Protein AF-A0A7V5YRC5-F1 (afdb_monomer_lite)

Foldseek 3Di:
DALLVVLQVLLCVLQVHPPDDFDLAADLVNDPPSDPVSLVVSLVCLCVVLVQDQDPVNSPVDGGPNSVSVSSVVRSVVVVVVVD

Structure (mmCIF, N/CA/C/O backbone):
data_AF-A0A7V5YRC5-F1
#
_entry.id   AF-A0A7V5YRC5-F1
#
loop_
_atom_site.group_PDB
_atom_site.id
_atom_site.type_symbol
_atom_site.label_atom_id
_atom_site.label_alt_id
_atom_site.label_comp_id
_atom_site.label_asym_id
_atom_site.label_entity_id
_atom_site.label_seq_id
_atom_site.pdbx_PDB_ins_code
_atom_site.Cartn_x
_atom_site.Cartn_y
_atom_site.Cartn_z
_atom_site.occupancy
_atom_site.B_iso_or_equiv
_atom_site.auth_seq_id
_atom_site.auth_comp_id
_atom_site.auth_asym_id
_atom_site.auth_atom_id
_atom_site.pdbx_PDB_model_num
ATOM 1 N N . MET A 1 1 ? -16.926 -5.041 1.514 1.00 73.38 1 MET A N 1
ATOM 2 C CA . MET A 1 1 ? -15.540 -4.857 1.044 1.00 73.38 1 MET A CA 1
ATOM 3 C C . MET A 1 1 ? -14.605 -5.175 2.193 1.00 73.38 1 MET A C 1
ATOM 5 O O . MET A 1 1 ? -14.823 -4.651 3.280 1.00 73.38 1 MET A O 1
ATOM 9 N N . THR A 1 2 ? -13.645 -6.075 1.992 1.00 91.75 2 THR A N 1
ATOM 10 C CA . THR A 1 2 ? -12.615 -6.403 2.992 1.00 91.75 2 THR A CA 1
ATOM 11 C C . THR A 1 2 ? -11.457 -5.399 2.928 1.00 91.75 2 THR A C 1
ATOM 13 O O . THR A 1 2 ? -11.321 -4.674 1.942 1.00 91.75 2 THR A O 1
ATOM 16 N N . VAL A 1 3 ? -10.609 -5.356 3.966 1.00 92.38 3 VAL A N 1
ATOM 17 C CA . VAL A 1 3 ? -9.376 -4.540 3.948 1.00 92.38 3 VAL A CA 1
ATOM 18 C C . VAL A 1 3 ? -8.488 -4.942 2.772 1.00 92.38 3 VAL A C 1
ATOM 20 O O . VAL A 1 3 ? -8.017 -4.081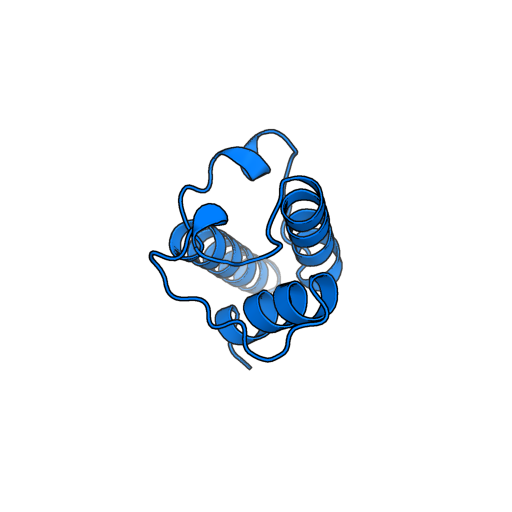 2.044 1.00 92.38 3 VAL A O 1
ATOM 23 N N . GLU A 1 4 ? -8.343 -6.243 2.532 1.00 93.88 4 GLU A N 1
ATOM 24 C CA . GLU A 1 4 ? -7.601 -6.799 1.398 1.00 93.88 4 GLU A CA 1
ATOM 25 C C . GLU A 1 4 ? -8.052 -6.224 0.055 1.00 93.88 4 GLU A C 1
ATOM 27 O O . GLU A 1 4 ? -7.248 -5.649 -0.673 1.00 93.88 4 GLU A O 1
ATOM 32 N N . GLN A 1 5 ? -9.357 -6.293 -0.226 1.00 94.62 5 GLN A N 1
ATOM 33 C CA . GLN A 1 5 ? -9.936 -5.759 -1.459 1.00 94.62 5 GLN A CA 1
ATOM 34 C C . GLN A 1 5 ? -9.682 -4.258 -1.601 1.00 94.62 5 GLN A C 1
ATOM 36 O O . GLN A 1 5 ? -9.472 -3.776 -2.712 1.00 94.62 5 GLN A O 1
ATOM 41 N N . ARG A 1 6 ? -9.697 -3.512 -0.489 1.00 95.12 6 ARG A N 1
ATOM 42 C CA . ARG A 1 6 ? -9.448 -2.070 -0.519 1.00 95.12 6 ARG A CA 1
ATOM 43 C C . ARG A 1 6 ? -7.984 -1.749 -0.810 1.00 95.12 6 ARG A C 1
ATOM 45 O O . ARG A 1 6 ? -7.728 -0.907 -1.661 1.00 95.12 6 ARG A O 1
ATOM 52 N N . LEU A 1 7 ? -7.048 -2.430 -0.151 1.00 95.62 7 LEU A N 1
ATOM 53 C CA . LEU A 1 7 ? -5.615 -2.247 -0.391 1.00 95.62 7 LEU A CA 1
ATOM 54 C C . LEU A 1 7 ? -5.227 -2.657 -1.818 1.00 95.62 7 LEU A C 1
ATOM 56 O O . LEU A 1 7 ? -4.489 -1.938 -2.485 1.00 95.62 7 LEU A O 1
ATOM 60 N N . GLN A 1 8 ? -5.774 -3.772 -2.307 1.00 96.19 8 GLN A N 1
ATOM 61 C CA . GLN A 1 8 ? -5.573 -4.214 -3.684 1.00 96.19 8 GLN A CA 1
ATOM 62 C C . GLN A 1 8 ? -6.101 -3.179 -4.678 1.00 96.19 8 GLN A C 1
ATOM 64 O O . GLN A 1 8 ? -5.397 -2.830 -5.618 1.00 96.19 8 GLN A O 1
ATOM 69 N N . GLN A 1 9 ? -7.302 -2.637 -4.456 1.00 96.75 9 GLN A N 1
ATOM 70 C CA . GLN A 1 9 ? -7.844 -1.576 -5.304 1.00 96.75 9 GLN A CA 1
ATOM 71 C C . GLN A 1 9 ? -6.935 -0.337 -5.330 1.00 96.75 9 GLN A C 1
ATOM 73 O O . GLN A 1 9 ? -6.676 0.193 -6.404 1.00 96.75 9 GLN A O 1
ATOM 78 N N . MET A 1 10 ? -6.421 0.108 -4.179 1.00 96.50 10 MET A N 1
ATOM 79 C CA . MET A 1 10 ? -5.496 1.248 -4.125 1.00 96.50 10 MET A CA 1
ATOM 80 C C . MET A 1 10 ? -4.244 1.004 -4.970 1.00 96.50 10 MET A C 1
ATOM 82 O O . MET A 1 10 ? -3.796 1.908 -5.667 1.00 96.50 10 MET A O 1
ATOM 86 N N . LEU A 1 11 ? -3.689 -0.210 -4.922 1.00 96.56 11 LEU A N 1
ATOM 87 C CA . LEU A 1 11 ? -2.523 -0.559 -5.726 1.00 96.56 11 LEU A CA 1
ATOM 88 C C . LEU A 1 11 ? -2.856 -0.609 -7.226 1.00 96.56 11 LEU A C 1
ATOM 90 O O . LEU A 1 11 ? -2.101 -0.055 -8.018 1.00 96.56 11 LEU A O 1
ATOM 94 N N . ARG A 1 12 ? -3.997 -1.199 -7.608 1.00 97.12 12 ARG A N 1
ATOM 95 C CA . ARG A 1 12 ? -4.480 -1.217 -9.003 1.00 97.12 12 ARG A CA 1
ATOM 96 C C . ARG A 1 12 ? -4.623 0.193 -9.567 1.00 97.12 12 ARG A C 1
ATOM 98 O O . ARG A 1 12 ? -4.146 0.467 -10.658 1.00 97.12 12 ARG A O 1
ATOM 105 N N . GLU A 1 13 ? -5.202 1.105 -8.788 1.00 97.12 13 GLU A N 1
ATOM 106 C CA . GLU A 1 13 ? -5.364 2.513 -9.170 1.00 97.12 13 GLU A CA 1
ATOM 107 C C . GLU A 1 13 ? -4.023 3.257 -9.306 1.00 97.12 13 GLU A C 1
ATOM 109 O O . GLU A 1 13 ? -3.918 4.180 -10.108 1.00 97.12 13 GLU A O 1
ATOM 114 N N . LEU A 1 14 ? -2.997 2.883 -8.532 1.00 96.88 14 LEU A N 1
ATOM 115 C CA . LEU A 1 14 ? -1.654 3.467 -8.644 1.00 96.88 14 LEU A CA 1
ATOM 116 C C . LEU A 1 14 ? -0.870 2.933 -9.848 1.00 96.88 14 LEU A C 1
ATOM 118 O O . LEU A 1 14 ? -0.030 3.654 -10.384 1.00 96.88 14 LEU A O 1
ATOM 122 N N . LEU A 1 15 ? -1.124 1.684 -10.241 1.00 96.75 15 LEU A N 1
ATOM 123 C CA . LEU A 1 15 ? -0.457 1.012 -11.357 1.00 96.75 15 LEU A CA 1
ATOM 124 C C . LEU A 1 15 ? -1.203 1.151 -12.692 1.00 96.75 15 LEU A C 1
ATOM 126 O O . LEU A 1 15 ? -0.617 0.845 -13.725 1.00 96.75 15 LEU A O 1
ATOM 130 N N . ASP A 1 16 ? -2.459 1.610 -12.669 1.00 96.94 16 ASP A N 1
ATOM 131 C CA . ASP A 1 16 ? -3.387 1.551 -13.809 1.00 96.94 16 ASP A CA 1
ATOM 132 C C . ASP A 1 16 ? -3.515 0.115 -14.366 1.00 96.94 16 ASP A C 1
ATOM 134 O O . ASP A 1 16 ? -3.531 -0.118 -15.573 1.00 96.94 16 ASP A O 1
ATOM 138 N N . ASP A 1 17 ? -3.561 -0.871 -13.460 1.00 96.56 17 ASP A N 1
ATOM 139 C CA . ASP A 1 17 ? -3.593 -2.299 -13.795 1.00 96.56 17 ASP A CA 1
ATOM 140 C C . ASP A 1 17 ? -4.611 -3.054 -12.931 1.00 96.56 17 ASP A C 1
ATOM 142 O O . ASP A 1 17 ? -4.362 -3.382 -11.771 1.00 96.56 17 ASP A O 1
ATOM 146 N N . ASP A 1 18 ? -5.763 -3.381 -13.519 1.00 94.75 18 ASP A N 1
ATOM 147 C CA . ASP A 1 18 ? -6.845 -4.116 -12.857 1.00 94.75 18 ASP A CA 1
ATOM 148 C C . ASP A 1 18 ? -6.567 -5.618 -12.666 1.00 94.75 18 ASP A C 1
ATOM 150 O O . ASP A 1 18 ? -7.331 -6.305 -11.977 1.00 94.75 18 ASP A O 1
ATOM 154 N N . THR A 1 19 ? -5.489 -6.143 -13.256 1.00 94.38 19 THR A N 1
ATOM 155 C CA . THR A 1 19 ? -5.131 -7.568 -13.199 1.00 94.38 19 THR A CA 1
ATOM 156 C C . THR A 1 19 ? -4.336 -7.942 -11.951 1.00 94.38 19 THR A C 1
ATOM 158 O O . THR A 1 19 ? -4.198 -9.125 -11.651 1.00 94.38 19 THR A O 1
ATOM 161 N N . VAL A 1 20 ? -3.866 -6.954 -11.180 1.00 94.56 20 VAL A N 1
ATOM 162 C CA . VAL A 1 20 ? -3.074 -7.183 -9.965 1.00 94.56 20 VAL A CA 1
ATOM 163 C C . VAL A 1 20 ? -3.888 -7.948 -8.922 1.00 94.56 20 VAL A C 1
ATOM 165 O O . VAL A 1 20 ? -4.947 -7.488 -8.482 1.00 94.56 20 VAL A O 1
ATOM 168 N N . GLU A 1 21 ? -3.374 -9.091 -8.479 1.00 93.75 21 GLU A N 1
ATOM 169 C CA . GLU A 1 21 ? -3.922 -9.893 -7.383 1.00 93.75 21 GLU A CA 1
ATOM 170 C C . GLU A 1 21 ? -2.883 -10.011 -6.267 1.00 93.75 21 GLU A C 1
ATOM 172 O O . GLU A 1 21 ? -1.730 -10.362 -6.515 1.00 93.75 21 GLU A O 1
ATOM 177 N N . LEU A 1 22 ? -3.284 -9.687 -5.035 1.00 94.00 22 LEU A N 1
ATOM 178 C CA . LEU A 1 22 ? -2.400 -9.687 -3.873 1.00 94.00 22 LEU A CA 1
ATOM 179 C C . LEU A 1 22 ? -2.756 -10.831 -2.926 1.00 94.00 22 LEU A C 1
ATOM 181 O O . LEU A 1 22 ? -3.877 -10.917 -2.430 1.00 94.00 22 LEU A O 1
ATOM 185 N N . GLY A 1 23 ? -1.772 -11.680 -2.644 1.00 94.19 23 GLY A N 1
ATOM 186 C CA . GLY A 1 23 ? -1.816 -12.694 -1.596 1.00 94.19 23 GLY A CA 1
ATOM 187 C C . GLY A 1 23 ? -0.979 -12.290 -0.383 1.00 94.19 23 GLY A C 1
ATOM 188 O O . GLY A 1 23 ? -0.215 -11.328 -0.422 1.00 94.19 23 GLY A O 1
ATOM 189 N N . ASP A 1 24 ? -1.090 -13.048 0.709 1.00 95.12 24 ASP A N 1
ATOM 190 C CA . ASP A 1 24 ? -0.367 -12.744 1.954 1.00 95.12 24 ASP A CA 1
ATOM 191 C C . ASP A 1 24 ? 1.157 -12.755 1.793 1.00 95.12 24 ASP A C 1
ATOM 193 O O . ASP A 1 24 ? 1.844 -11.970 2.446 1.00 95.12 24 ASP A O 1
ATOM 197 N N . ASP A 1 25 ? 1.670 -13.588 0.891 1.00 96.12 25 ASP A N 1
ATOM 198 C CA . ASP A 1 25 ? 3.101 -13.707 0.618 1.00 96.12 25 ASP A CA 1
ATOM 199 C C . ASP A 1 25 ? 3.592 -12.775 -0.498 1.00 96.12 25 ASP A C 1
ATOM 201 O O . ASP A 1 25 ? 4.797 -12.705 -0.725 1.00 96.12 25 ASP A O 1
ATOM 205 N N . THR A 1 26 ? 2.697 -12.032 -1.165 1.00 96.31 26 THR A N 1
ATOM 206 C CA . THR A 1 26 ? 3.070 -11.136 -2.266 1.00 96.31 26 THR A CA 1
ATOM 207 C C . THR A 1 26 ? 4.013 -10.042 -1.776 1.00 96.31 26 THR A C 1
ATOM 209 O O . THR A 1 26 ? 3.707 -9.314 -0.823 1.00 96.31 26 THR A O 1
ATOM 212 N N . VAL A 1 27 ? 5.147 -9.900 -2.460 1.00 94.94 27 VAL A N 1
ATOM 213 C CA . VAL A 1 27 ? 6.094 -8.799 -2.268 1.00 94.94 27 VAL A CA 1
ATOM 214 C C . VAL A 1 27 ? 6.073 -7.851 -3.465 1.00 94.94 27 VAL A C 1
ATOM 216 O O . VAL A 1 27 ? 5.627 -8.213 -4.550 1.00 94.94 27 VAL A O 1
ATOM 219 N N . ALA A 1 28 ? 6.601 -6.635 -3.300 1.00 93.94 28 ALA A N 1
ATOM 220 C CA . ALA A 1 28 ? 6.650 -5.649 -4.386 1.00 93.94 28 ALA A CA 1
ATOM 221 C C . ALA A 1 28 ? 7.360 -6.181 -5.649 1.00 93.94 28 ALA A C 1
ATOM 223 O O . ALA A 1 28 ? 6.970 -5.858 -6.762 1.00 93.94 28 ALA A O 1
ATOM 224 N N . GLN A 1 29 ? 8.359 -7.056 -5.484 1.00 94.62 29 GLN A N 1
ATOM 225 C CA . GLN A 1 29 ? 9.091 -7.662 -6.605 1.00 94.62 29 GLN A CA 1
ATOM 226 C C . GLN A 1 29 ? 8.241 -8.621 -7.453 1.00 94.62 29 GLN A C 1
ATOM 228 O O . GLN A 1 29 ? 8.592 -8.865 -8.605 1.00 94.62 29 GLN A O 1
ATOM 233 N N . ASP A 1 30 ? 7.142 -9.149 -6.908 1.00 95.38 30 ASP A N 1
ATOM 234 C CA . ASP A 1 30 ? 6.247 -10.063 -7.626 1.00 95.38 30 ASP A CA 1
ATOM 235 C C . ASP A 1 30 ? 5.259 -9.313 -8.530 1.00 95.38 30 ASP A C 1
ATOM 237 O O . ASP A 1 30 ? 4.628 -9.919 -9.396 1.00 95.38 30 ASP A O 1
ATOM 241 N N . VAL A 1 31 ? 5.103 -7.999 -8.330 1.00 95.94 31 VAL A N 1
ATOM 242 C CA . VAL A 1 31 ? 4.101 -7.180 -9.015 1.00 95.94 31 VAL A CA 1
ATOM 243 C C . VAL A 1 31 ? 4.788 -6.234 -10.003 1.00 95.94 31 VAL A C 1
ATOM 245 O O . VAL A 1 31 ? 5.514 -5.324 -9.593 1.00 95.94 31 VAL A O 1
ATOM 248 N N . PRO A 1 32 ? 4.556 -6.400 -11.317 1.00 95.75 32 PRO A N 1
ATOM 249 C CA . PRO A 1 32 ? 5.085 -5.493 -12.326 1.00 95.75 32 PRO A CA 1
ATOM 250 C C . PRO A 1 32 ? 4.705 -4.034 -12.045 1.00 95.75 32 PRO A C 1
ATOM 252 O O . PRO A 1 32 ? 3.552 -3.718 -11.773 1.00 95.75 32 PRO A O 1
ATOM 255 N N . GLY A 1 33 ? 5.690 -3.137 -12.107 1.00 95.44 33 GLY A N 1
ATOM 256 C CA . GLY A 1 33 ? 5.487 -1.704 -11.873 1.00 95.44 33 GLY A CA 1
ATOM 257 C C . GLY A 1 33 ? 5.439 -1.286 -10.400 1.00 95.44 33 GLY A C 1
ATOM 258 O O . GLY A 1 33 ? 5.494 -0.090 -10.125 1.00 95.44 33 GLY A O 1
ATOM 259 N N . TRP A 1 34 ? 5.408 -2.221 -9.443 1.00 96.62 34 TRP A N 1
ATOM 260 C CA . TRP A 1 34 ? 5.473 -1.876 -8.023 1.00 96.62 34 TRP A CA 1
ATOM 261 C C . TRP A 1 34 ? 6.915 -1.556 -7.602 1.00 96.62 34 TRP A C 1
ATOM 263 O O . TRP A 1 34 ? 7.668 -2.397 -7.113 1.00 96.62 34 TRP A O 1
ATOM 273 N N . ASP A 1 35 ? 7.297 -0.293 -7.775 1.00 94.62 35 ASP A N 1
ATOM 274 C CA . ASP A 1 35 ? 8.582 0.257 -7.342 1.00 94.62 35 ASP A CA 1
ATOM 275 C C . ASP A 1 35 ? 8.478 1.042 -6.014 1.00 94.62 35 ASP A C 1
ATOM 277 O O . ASP A 1 35 ? 7.444 1.061 -5.339 1.00 94.62 35 ASP A O 1
ATOM 281 N N . SER A 1 36 ? 9.564 1.709 -5.607 1.00 93.75 36 SER A N 1
ATOM 282 C CA . SER A 1 36 ? 9.576 2.525 -4.385 1.00 93.75 36 SER A CA 1
ATOM 283 C C . SER A 1 36 ? 8.619 3.720 -4.437 1.00 93.75 36 SER A C 1
ATOM 285 O O . SER A 1 36 ? 8.120 4.130 -3.391 1.00 93.75 36 SER A O 1
ATOM 287 N N . TYR A 1 37 ? 8.358 4.285 -5.618 1.00 95.00 37 TYR A N 1
ATOM 288 C CA . TYR A 1 37 ? 7.439 5.410 -5.777 1.00 95.00 37 TYR A CA 1
ATOM 289 C C . TYR A 1 37 ? 5.991 4.953 -5.575 1.00 95.00 37 TYR A C 1
ATOM 291 O O . TYR A 1 37 ? 5.260 5.552 -4.783 1.00 95.00 37 TYR A O 1
ATOM 299 N N . VAL A 1 38 ? 5.607 3.840 -6.206 1.00 96.25 38 VAL A N 1
ATOM 300 C CA . VAL A 1 38 ? 4.298 3.203 -5.999 1.00 96.25 38 VAL A CA 1
ATOM 301 C C . VAL A 1 38 ? 4.130 2.778 -4.543 1.00 96.25 38 VAL A C 1
ATOM 303 O O . VAL A 1 38 ? 3.089 3.046 -3.947 1.00 96.25 38 VAL A O 1
ATOM 306 N N . HIS A 1 39 ? 5.166 2.195 -3.932 1.00 94.56 39 HIS A N 1
ATOM 307 C CA . HIS A 1 39 ? 5.133 1.783 -2.527 1.00 94.56 39 HIS A CA 1
ATOM 308 C C . HIS A 1 39 ? 4.871 2.955 -1.576 1.00 94.56 39 HIS A C 1
ATOM 310 O O . HIS A 1 39 ? 3.970 2.879 -0.743 1.00 94.56 39 HIS A O 1
ATOM 316 N N . ILE A 1 40 ? 5.614 4.058 -1.714 1.00 94.12 40 ILE A N 1
ATOM 317 C CA . ILE A 1 40 ? 5.437 5.254 -0.874 1.00 94.12 40 ILE A CA 1
ATOM 318 C C . ILE A 1 40 ? 4.031 5.841 -1.054 1.00 94.12 40 ILE A C 1
ATOM 320 O O . ILE A 1 40 ? 3.367 6.157 -0.065 1.00 94.12 40 ILE A O 1
ATOM 324 N N . ASN A 1 41 ? 3.551 5.940 -2.296 1.00 95.38 41 ASN A N 1
ATOM 325 C CA . ASN A 1 41 ? 2.211 6.454 -2.576 1.00 95.38 41 ASN A CA 1
ATOM 326 C C . ASN A 1 41 ? 1.109 5.544 -2.029 1.00 95.38 41 ASN A C 1
ATOM 328 O O . ASN A 1 41 ? 0.114 6.052 -1.516 1.00 95.38 41 ASN A O 1
ATOM 332 N N . LEU A 1 42 ? 1.290 4.221 -2.079 1.00 95.75 42 LEU A N 1
ATOM 333 C CA . LEU A 1 42 ? 0.366 3.270 -1.466 1.00 95.75 42 LEU A CA 1
ATOM 334 C C . LEU A 1 42 ? 0.280 3.499 0.046 1.00 95.75 42 LEU A C 1
ATOM 336 O O . LEU A 1 42 ? -0.824 3.603 0.576 1.00 95.75 42 LEU A O 1
ATOM 340 N N . MET A 1 43 ? 1.418 3.645 0.733 1.00 95.50 43 MET A N 1
ATOM 341 C CA . MET A 1 43 ? 1.432 3.909 2.179 1.00 95.50 43 MET A CA 1
ATOM 342 C C . MET A 1 43 ? 0.723 5.218 2.526 1.00 95.50 43 MET A C 1
ATOM 344 O O . MET A 1 43 ? -0.101 5.251 3.439 1.00 95.50 43 MET A O 1
ATOM 348 N N . TYR A 1 44 ? 0.980 6.279 1.759 1.00 94.38 44 TYR A N 1
ATOM 349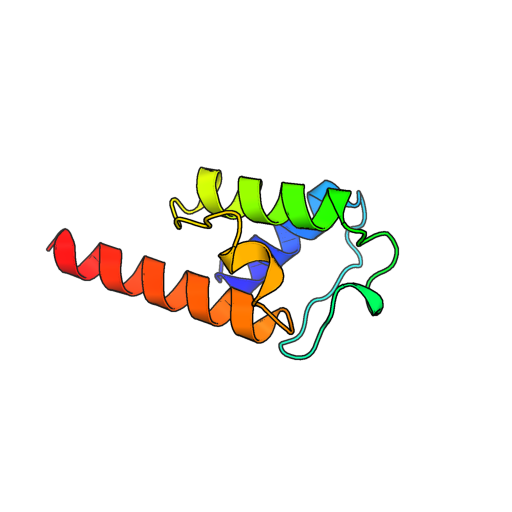 C CA . TYR A 1 44 ? 0.297 7.558 1.941 1.00 94.38 44 TYR A CA 1
ATOM 350 C C . TYR A 1 44 ? -1.220 7.436 1.730 1.00 94.38 44 TYR A C 1
ATOM 352 O O . TYR A 1 44 ? -2.003 7.944 2.532 1.00 94.38 44 TYR A O 1
ATOM 360 N N . ARG A 1 45 ? -1.659 6.712 0.692 1.00 95.75 45 ARG A N 1
ATOM 361 C CA . ARG A 1 45 ? -3.088 6.474 0.430 1.00 95.75 45 ARG A CA 1
ATOM 362 C C . ARG A 1 45 ? -3.765 5.709 1.560 1.00 95.75 45 ARG A C 1
ATOM 364 O O . ARG A 1 45 ? -4.864 6.076 1.965 1.00 95.75 45 ARG A O 1
ATOM 371 N N . ILE A 1 46 ? -3.107 4.678 2.087 1.00 95.12 46 ILE A N 1
ATOM 372 C CA . ILE A 1 46 ? -3.602 3.905 3.233 1.00 95.12 46 ILE A CA 1
ATOM 373 C C . ILE A 1 46 ? -3.800 4.821 4.441 1.00 95.12 46 ILE A C 1
ATOM 375 O O . ILE A 1 46 ? -4.848 4.769 5.086 1.00 95.12 46 ILE A O 1
ATOM 379 N N . GLU A 1 47 ? -2.826 5.685 4.725 1.00 94.44 47 GLU A N 1
ATOM 380 C CA . GLU A 1 47 ? -2.913 6.632 5.833 1.00 94.44 47 GLU A CA 1
ATOM 381 C C . GLU A 1 47 ? -4.076 7.618 5.657 1.00 94.44 47 GLU A C 1
ATOM 383 O O . GLU A 1 47 ? -4.872 7.785 6.580 1.00 94.44 47 GLU A O 1
ATOM 388 N N . GLN A 1 48 ? -4.232 8.215 4.472 1.00 93.75 48 GLN A N 1
ATOM 389 C CA . GLN A 1 48 ? -5.295 9.192 4.205 1.00 93.75 48 GLN A CA 1
ATOM 390 C C . GLN A 1 48 ? -6.699 8.572 4.172 1.00 93.75 48 GLN A C 1
ATOM 392 O O . GLN A 1 48 ? -7.641 9.142 4.721 1.00 93.75 48 GLN A O 1
ATOM 397 N N . GLU A 1 49 ? -6.861 7.414 3.532 1.00 93.62 49 GLU A N 1
ATOM 398 C CA . GLU A 1 49 ? -8.181 6.811 3.329 1.00 93.62 49 GLU A CA 1
ATOM 399 C C . GLU A 1 49 ? -8.663 5.992 4.523 1.00 93.62 49 GLU A C 1
ATOM 401 O O . GLU A 1 49 ? -9.861 5.960 4.809 1.00 93.62 49 GLU A O 1
ATOM 406 N N . LEU A 1 50 ? -7.752 5.302 5.214 1.00 92.00 50 LEU A N 1
ATOM 407 C CA . LEU A 1 50 ? -8.101 4.443 6.346 1.00 92.00 50 LEU A CA 1
ATOM 408 C C . LEU A 1 50 ? -7.816 5.117 7.692 1.00 92.00 50 LEU A C 1
ATOM 410 O O . LEU A 1 50 ? -8.290 4.637 8.723 1.00 92.00 50 LEU A O 1
ATOM 414 N N . GLY A 1 51 ? -7.082 6.235 7.720 1.00 91.44 51 GLY A N 1
ATOM 415 C CA . GLY A 1 51 ? -6.661 6.902 8.954 1.00 91.44 51 GLY A CA 1
ATOM 416 C C . GLY A 1 51 ? -5.741 6.021 9.804 1.00 91.44 51 GLY A C 1
ATOM 417 O O . GLY A 1 51 ? -5.848 6.021 11.032 1.00 91.44 51 GLY A O 1
ATOM 418 N N . VAL A 1 52 ? -4.926 5.182 9.162 1.00 92.00 52 VAL A N 1
ATOM 419 C CA . VAL A 1 52 ? -3.952 4.317 9.838 1.00 92.00 52 VAL A CA 1
ATOM 420 C C . VAL A 1 52 ? -2.590 5.009 9.792 1.00 92.00 52 VAL A C 1
ATOM 422 O O . VAL A 1 52 ? -2.084 5.221 8.694 1.00 92.00 52 VAL A O 1
ATOM 425 N N . PRO A 1 53 ? -1.987 5.359 10.940 1.00 89.94 53 PRO A N 1
ATOM 426 C CA . PRO A 1 53 ? -0.707 6.056 10.952 1.00 89.94 53 PRO A CA 1
ATOM 427 C C . PRO A 1 53 ? 0.397 5.158 10.386 1.00 89.94 53 PRO A C 1
ATOM 429 O O . PRO A 1 53 ? 0.594 4.039 10.860 1.00 89.94 53 PRO A O 1
ATOM 432 N N . LEU A 1 54 ? 1.133 5.654 9.393 1.00 89.88 54 LEU A N 1
ATOM 433 C CA . LEU A 1 54 ? 2.222 4.922 8.740 1.00 89.88 54 LEU A CA 1
ATOM 434 C C . LEU A 1 54 ? 3.487 5.789 8.707 1.00 89.88 54 LEU A C 1
ATOM 436 O O . LEU A 1 54 ? 3.823 6.372 7.677 1.00 89.88 54 LEU A O 1
ATOM 440 N N . PRO A 1 55 ? 4.217 5.896 9.834 1.00 86.62 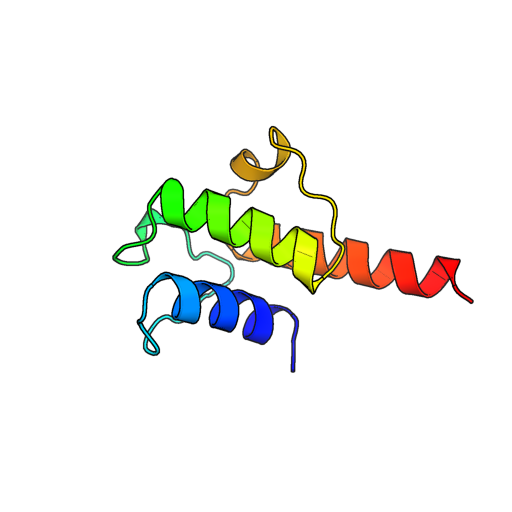55 PRO A N 1
ATOM 441 C CA . PRO A 1 55 ? 5.414 6.721 9.883 1.00 86.62 55 PRO A CA 1
ATOM 442 C C . PRO A 1 55 ? 6.503 6.158 8.961 1.00 86.62 55 PRO A C 1
ATOM 444 O O . PRO A 1 55 ? 6.610 4.949 8.756 1.00 86.62 55 PRO A O 1
ATOM 447 N N . GLY A 1 56 ? 7.348 7.038 8.419 1.00 82.88 56 GLY A N 1
ATOM 448 C CA . GLY A 1 56 ? 8.318 6.695 7.369 1.00 82.88 56 GLY A CA 1
ATOM 449 C C . GLY A 1 56 ? 9.383 5.652 7.739 1.00 82.88 56 GLY A C 1
ATOM 450 O O . GLY A 1 56 ? 10.067 5.146 6.860 1.00 82.88 56 GLY A O 1
ATOM 451 N N . ASN A 1 57 ? 9.541 5.294 9.012 1.00 86.19 57 ASN A N 1
ATOM 452 C CA . ASN A 1 57 ? 10.340 4.132 9.412 1.00 86.19 57 ASN A CA 1
ATOM 453 C C . ASN A 1 57 ? 9.563 2.814 9.244 1.00 86.19 57 ASN A C 1
ATOM 455 O O . ASN A 1 57 ? 10.139 1.821 8.820 1.00 86.19 57 ASN A O 1
ATOM 459 N N . LYS A 1 58 ? 8.253 2.821 9.520 1.00 85.62 58 LYS A N 1
ATOM 460 C CA . LYS A 1 58 ? 7.356 1.659 9.452 1.00 85.62 58 LYS A CA 1
ATOM 461 C C . LYS A 1 58 ? 7.123 1.187 8.019 1.00 85.62 58 LYS A C 1
ATOM 463 O O . LYS A 1 58 ? 7.005 -0.008 7.778 1.00 85.62 58 LYS A O 1
ATOM 468 N N . ILE A 1 59 ? 7.085 2.117 7.061 1.00 84.50 59 ILE A N 1
ATOM 469 C CA . ILE A 1 59 ? 6.781 1.811 5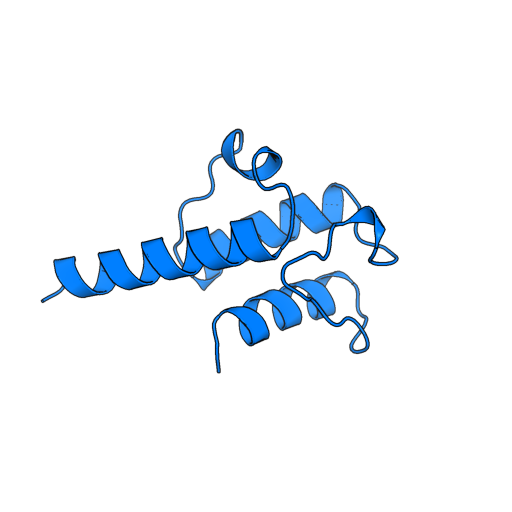.653 1.00 84.50 59 ILE A CA 1
ATOM 470 C C . ILE A 1 59 ? 7.761 0.815 5.016 1.00 84.50 59 ILE A C 1
ATOM 472 O O . ILE A 1 59 ? 7.397 0.159 4.045 1.00 84.50 59 ILE A O 1
ATOM 476 N N . PHE A 1 60 ? 8.977 0.682 5.556 1.00 86.94 60 PHE A N 1
ATOM 477 C CA . PHE A 1 60 ? 10.001 -0.251 5.073 1.00 86.94 60 PHE A CA 1
ATOM 478 C C . PHE A 1 60 ? 10.113 -1.531 5.919 1.00 86.94 60 PHE A C 1
ATOM 480 O O . PHE A 1 60 ? 10.919 -2.400 5.596 1.00 86.94 60 PHE A O 1
ATOM 487 N N . GLU A 1 61 ? 9.341 -1.658 7.004 1.00 90.19 61 GLU A N 1
ATOM 488 C CA . GLU A 1 61 ? 9.401 -2.821 7.903 1.00 90.19 61 GLU A CA 1
ATOM 489 C C . GLU A 1 61 ? 8.535 -3.991 7.422 1.00 90.19 61 GLU A C 1
ATOM 491 O O . GLU A 1 61 ? 8.805 -5.135 7.789 1.00 90.19 61 GLU A O 1
ATOM 496 N N . PHE A 1 62 ? 7.507 -3.724 6.609 1.00 92.56 62 PHE A N 1
ATOM 497 C CA . PHE A 1 62 ? 6.607 -4.756 6.096 1.00 92.56 62 PHE A CA 1
ATOM 498 C C . PHE A 1 62 ? 7.299 -5.595 5.022 1.00 92.56 62 PHE A C 1
ATOM 500 O O . PHE A 1 62 ? 7.674 -5.083 3.967 1.00 92.56 62 PHE A O 1
ATOM 507 N N . LYS A 1 63 ? 7.438 -6.898 5.273 1.00 90.81 63 LYS A N 1
ATOM 508 C CA . LYS A 1 63 ? 8.121 -7.821 4.355 1.00 90.81 63 LYS A CA 1
ATOM 509 C C . LYS A 1 63 ? 7.261 -8.226 3.171 1.00 90.81 63 LYS A C 1
ATOM 511 O O . LYS A 1 63 ? 7.791 -8.476 2.096 1.00 90.81 63 LYS A O 1
ATOM 516 N N . ASN A 1 64 ? 5.957 -8.336 3.390 1.00 94.69 64 ASN A N 1
ATOM 517 C CA . ASN A 1 64 ? 4.980 -8.754 2.398 1.00 94.69 64 ASN A CA 1
ATOM 518 C C . ASN A 1 64 ? 3.634 -8.071 2.644 1.00 94.69 64 ASN A C 1
ATOM 520 O O . ASN A 1 64 ? 3.403 -7.418 3.671 1.00 94.69 64 ASN A O 1
ATOM 524 N N . PHE A 1 65 ? 2.732 -8.236 1.685 1.00 95.19 65 PHE A N 1
ATOM 525 C CA . PHE A 1 65 ? 1.395 -7.675 1.748 1.00 95.19 65 PHE A CA 1
ATOM 526 C C . PHE A 1 65 ? 0.592 -8.179 2.960 1.00 95.19 65 PHE A C 1
ATOM 528 O O . PHE A 1 65 ? -0.147 -7.404 3.568 1.00 95.19 65 PHE A O 1
ATOM 535 N N . GLY A 1 66 ? 0.774 -9.434 3.380 1.00 95.88 66 GLY A N 1
ATOM 536 C CA . GLY A 1 66 ? 0.092 -10.003 4.544 1.00 95.88 66 GLY A CA 1
ATOM 537 C C . GLY A 1 66 ? 0.463 -9.327 5.870 1.00 95.88 66 GLY A C 1
ATOM 538 O O . GLY A 1 66 ? -0.392 -9.156 6.744 1.00 95.88 66 GLY A O 1
ATOM 539 N N . GLU A 1 67 ? 1.722 -8.921 6.059 1.00 95.75 67 GLU A N 1
ATOM 540 C CA . GLU A 1 67 ? 2.151 -8.127 7.222 1.00 95.75 67 GLU A CA 1
ATOM 541 C C . GLU A 1 67 ? 1.515 -6.729 7.227 1.00 95.75 67 GLU A C 1
ATOM 543 O O . GLU A 1 67 ? 0.948 -6.323 8.246 1.00 95.75 67 GLU A O 1
ATOM 548 N N . LEU A 1 68 ? 1.521 -6.031 6.086 1.00 94.94 68 LEU A N 1
ATOM 549 C CA . LEU A 1 68 ? 0.850 -4.734 5.936 1.00 94.94 68 LEU A CA 1
ATOM 550 C C . LEU A 1 68 ? -0.658 -4.848 6.212 1.00 94.94 68 LEU A C 1
ATOM 552 O O . LEU A 1 68 ? -1.221 -4.072 6.987 1.00 94.94 68 LEU A O 1
ATOM 556 N N . LYS A 1 69 ? -1.318 -5.845 5.613 1.00 95.31 69 LYS A N 1
ATOM 557 C CA . LYS A 1 69 ? -2.751 -6.111 5.784 1.00 95.31 69 LYS A CA 1
ATOM 558 C C . LYS A 1 69 ? -3.109 -6.314 7.255 1.00 95.31 69 LYS A C 1
ATOM 560 O O . LYS A 1 69 ? -4.069 -5.714 7.741 1.00 95.31 69 LYS A O 1
ATOM 565 N N . ARG A 1 70 ? -2.336 -7.136 7.975 1.00 95.38 70 ARG A N 1
ATOM 566 C CA . ARG A 1 70 ? -2.541 -7.390 9.411 1.00 95.38 70 ARG A CA 1
ATOM 567 C C . ARG A 1 70 ? -2.405 -6.114 10.234 1.00 95.38 70 ARG A C 1
ATOM 569 O O . ARG A 1 70 ? -3.303 -5.820 11.018 1.00 95.38 70 ARG A O 1
ATOM 576 N N . TYR A 1 71 ? -1.364 -5.323 9.982 1.00 94.88 71 TYR A N 1
ATOM 577 C CA . TYR A 1 71 ? -1.154 -4.046 10.663 1.00 94.88 71 TYR A CA 1
ATOM 578 C C . TYR A 1 71 ? -2.360 -3.104 10.515 1.00 94.88 71 TYR A C 1
ATOM 580 O O . TYR A 1 71 ? -2.859 -2.563 11.505 1.00 94.88 71 TYR A O 1
ATOM 588 N N . VAL A 1 72 ? -2.880 -2.959 9.293 1.00 94.50 72 VAL A N 1
ATOM 589 C CA . VAL A 1 72 ? -4.065 -2.135 9.006 1.00 94.50 72 VAL A CA 1
ATOM 590 C C . VAL A 1 72 ? -5.306 -2.667 9.733 1.00 94.50 72 VAL A C 1
ATOM 592 O O . VAL A 1 72 ? -6.029 -1.892 10.359 1.00 94.50 72 VAL A O 1
ATOM 595 N N . ILE A 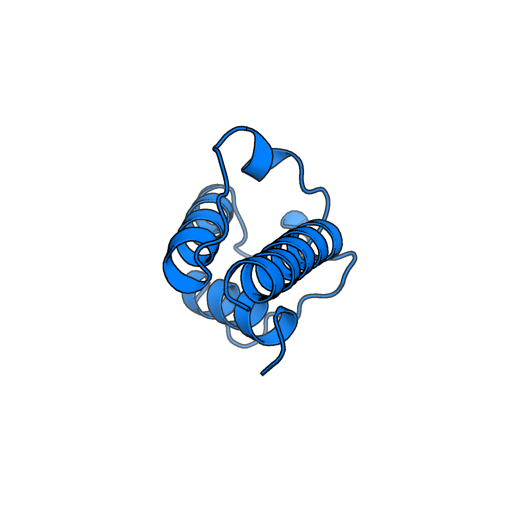1 73 ? -5.555 -3.981 9.697 1.00 94.19 73 ILE A N 1
ATOM 596 C CA . ILE A 1 73 ? -6.709 -4.607 10.367 1.00 94.19 73 ILE A CA 1
ATOM 597 C C . ILE A 1 73 ? -6.665 -4.390 11.884 1.00 94.19 73 ILE A C 1
ATOM 599 O O . ILE A 1 73 ? -7.693 -4.060 12.485 1.00 94.19 73 ILE A O 1
ATOM 603 N N . GLU A 1 74 ? -5.498 -4.561 12.503 1.00 93.88 74 GLU A N 1
ATOM 604 C CA . GLU A 1 74 ? -5.310 -4.357 13.942 1.00 93.88 74 GLU A CA 1
ATOM 605 C C . GLU A 1 74 ? -5.627 -2.912 14.343 1.00 93.88 74 GLU A C 1
ATOM 607 O O . GLU A 1 74 ? -6.399 -2.688 15.278 1.00 93.88 74 GLU A O 1
ATOM 612 N N . HIS A 1 75 ? -5.128 -1.929 13.586 1.00 93.31 75 HIS A N 1
ATOM 613 C CA . HIS A 1 75 ? -5.364 -0.510 13.874 1.00 93.31 75 HIS A CA 1
ATOM 614 C C . HIS A 1 75 ? -6.833 -0.118 13.699 1.00 93.31 75 HIS A C 1
ATOM 616 O O . HIS A 1 75 ? -7.398 0.582 14.541 1.00 93.31 75 HIS A O 1
ATOM 622 N N . LEU A 1 76 ? -7.488 -0.596 12.638 1.00 91.31 76 LEU A N 1
ATOM 623 C CA . LEU A 1 76 ? -8.916 -0.345 12.423 1.00 91.31 76 LEU A CA 1
ATOM 624 C C . LEU A 1 76 ? -9.786 -0.992 13.509 1.00 91.31 76 LEU A C 1
ATOM 626 O O . LEU A 1 76 ? -10.813 -0.433 13.897 1.00 91.31 76 LEU A O 1
ATOM 630 N N . SER A 1 77 ? -9.375 -2.153 14.020 1.00 89.62 77 SER A N 1
ATOM 631 C CA . SER A 1 77 ? -10.090 -2.846 15.094 1.00 89.62 77 SER A CA 1
ATOM 632 C C . SER A 1 77 ? -9.938 -2.128 16.434 1.00 89.62 77 SER A C 1
ATOM 634 O O . SER A 1 77 ? -10.933 -1.963 17.137 1.00 89.62 77 SER A O 1
ATOM 636 N N . ALA A 1 78 ? -8.733 -1.647 16.759 1.00 84.44 78 ALA A N 1
ATOM 637 C CA . ALA A 1 78 ? -8.465 -0.888 17.980 1.00 84.44 78 ALA A CA 1
ATOM 638 C C . ALA A 1 78 ? -9.255 0.432 18.030 1.00 84.44 78 ALA A C 1
ATOM 640 O O . ALA A 1 78 ? -9.899 0.728 19.035 1.00 84.44 78 ALA A O 1
ATOM 641 N N . ARG A 1 79 ? -9.313 1.165 16.908 1.00 79.31 79 ARG A N 1
ATOM 642 C CA . ARG A 1 79 ? -10.046 2.442 16.801 1.00 79.31 79 ARG A CA 1
ATOM 643 C C . ARG A 1 79 ? -11.545 2.330 17.078 1.00 79.31 79 ARG A C 1
ATOM 645 O O . ARG A 1 79 ? -12.154 3.283 17.551 1.00 79.31 79 ARG A O 1
ATOM 652 N N . ARG A 1 80 ? -12.164 1.188 16.771 1.00 69.06 80 ARG A N 1
ATOM 653 C CA . ARG A 1 80 ? -13.598 0.969 17.026 1.00 69.06 80 ARG A CA 1
ATOM 654 C C . ARG A 1 80 ? -13.903 0.798 18.517 1.00 69.06 80 ARG A C 1
ATOM 656 O O . ARG A 1 80 ? -14.991 1.163 18.949 1.00 69.06 80 ARG A O 1
ATOM 663 N N . THR A 1 81 ? -12.952 0.277 19.286 1.00 67.81 81 THR A N 1
ATOM 664 C CA . THR A 1 81 ? -13.109 0.040 20.727 1.00 67.81 81 THR A CA 1
ATOM 665 C C . THR A 1 81 ? -12.974 1.328 21.541 1.00 67.81 81 THR A C 1
ATOM 667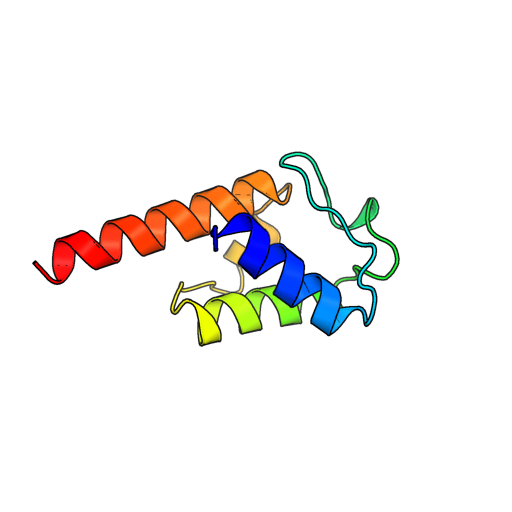 O O . THR A 1 81 ? -13.626 1.457 22.565 1.00 67.81 81 THR A O 1
ATOM 670 N N . GLU A 1 82 ? -12.183 2.299 21.077 1.00 60.66 82 GLU A N 1
ATOM 671 C CA . GLU A 1 82 ? -11.983 3.592 21.760 1.00 60.66 82 GLU A CA 1
ATOM 672 C C . GLU A 1 82 ? -13.128 4.598 21.541 1.00 60.66 82 GLU A C 1
ATOM 674 O O . GLU A 1 82 ? -13.246 5.575 22.276 1.00 60.66 82 GLU A O 1
ATOM 679 N N . LEU A 1 83 ? -13.971 4.370 20.529 1.00 59.28 83 LEU A N 1
ATOM 680 C CA . LEU A 1 83 ? -15.142 5.196 20.202 1.00 59.28 83 LEU A CA 1
ATOM 681 C C . LEU A 1 83 ? -16.465 4.621 20.753 1.00 59.28 83 LEU A C 1
ATOM 683 O O . LEU A 1 83 ? -17.531 5.126 20.397 1.00 59.28 83 LEU A O 1
ATOM 687 N N . SER A 1 84 ? -16.397 3.562 21.569 1.00 49.97 84 SER A N 1
ATOM 688 C CA . SER A 1 84 ? -17.542 2.900 22.222 1.00 49.97 84 SER A CA 1
ATOM 689 C C . SER A 1 84 ? -17.574 3.212 23.714 1.00 49.97 84 SER A C 1
ATOM 691 O O . SER A 1 84 ? -18.694 3.375 24.245 1.00 49.97 84 SER A O 1
#

pLDDT: mean 91.34, std 8.73, range [49.97, 97.12]

Sequence (84 aa):
MTVEQRLQQMLRELLDDDTVELGDDTVAQDVPGWDSYVHINLMYRIEQELGVPLPGNKIFEFKNFGELKRYVIEHLSARRTELS

Secondary structure (DSSP, 8-state):
--HHHHHHHHHHHHHT-TT----TT--GGGSTT--HHHHHHHHHHHHHHH-----TTGGGT--SHHHHHHHHHHHHHHHHHHT-

Radius of gyration: 12.62 Å; chains: 1; bounding box: 28×23×36 Å